Protein AF-A0A8T7EPD7-F1 (afdb_monomer_lite)

Structure (mmCIF, N/CA/C/O backbone):
data_AF-A0A8T7EPD7-F1
#
_entry.id   AF-A0A8T7EPD7-F1
#
loop_
_atom_site.group_PDB
_atom_site.id
_atom_site.type_symbol
_atom_site.label_atom_id
_atom_site.label_alt_id
_atom_site.label_comp_id
_atom_site.label_asym_id
_atom_site.label_entity_id
_atom_site.label_seq_id
_atom_site.pdbx_PDB_ins_code
_atom_site.Cartn_x
_atom_site.Cartn_y
_atom_site.Cartn_z
_atom_site.occupancy
_atom_site.B_iso_or_equiv
_atom_site.auth_seq_id
_atom_site.auth_comp_id
_atom_site.auth_asym_id
_atom_site.auth_atom_id
_atom_site.pdbx_PDB_model_num
ATOM 1 N N . MET A 1 1 ? -20.015 -2.039 8.995 1.00 90.50 1 MET A N 1
ATOM 2 C CA . MET A 1 1 ? -19.500 -3.425 9.081 1.00 90.50 1 MET A CA 1
ATOM 3 C C . MET A 1 1 ? -18.322 -3.545 10.043 1.00 90.50 1 MET A C 1
ATOM 5 O O . MET A 1 1 ? -18.465 -4.290 11.001 1.00 90.50 1 MET A O 1
ATOM 9 N N . LEU A 1 2 ? -17.229 -2.782 9.878 1.00 96.56 2 LEU A N 1
ATOM 10 C CA . LEU A 1 2 ? -16.026 -2.887 10.729 1.00 96.56 2 LEU A CA 1
ATOM 11 C C . LEU A 1 2 ? -16.306 -2.849 12.246 1.00 96.56 2 LEU A C 1
ATOM 13 O O . LEU A 1 2 ? -15.914 -3.770 12.948 1.00 96.56 2 LEU A O 1
ATOM 17 N N . ALA A 1 3 ? -17.045 -1.850 12.744 1.00 97.62 3 ALA A N 1
ATOM 18 C CA . ALA A 1 3 ? -17.350 -1.736 14.177 1.00 97.62 3 ALA A CA 1
ATOM 19 C C . ALA A 1 3 ? -18.117 -2.944 14.745 1.00 97.62 3 ALA A C 1
ATOM 21 O O . ALA A 1 3 ? -17.782 -3.455 15.811 1.00 97.62 3 ALA A O 1
ATOM 22 N N . ALA A 1 4 ? -19.124 -3.427 14.012 1.00 98.00 4 ALA A N 1
ATOM 23 C CA . ALA A 1 4 ? -19.900 -4.596 14.414 1.00 98.00 4 ALA A CA 1
ATOM 24 C C . A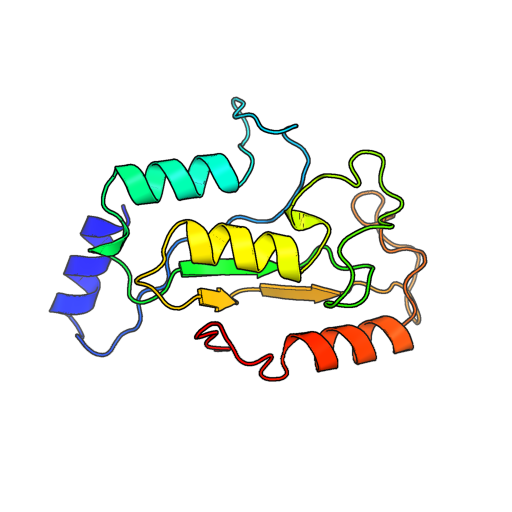LA A 1 4 ? -19.025 -5.861 14.455 1.00 98.00 4 ALA A C 1
ATOM 26 O O . ALA A 1 4 ? -19.072 -6.604 15.432 1.00 98.00 4 ALA A O 1
ATOM 27 N N . ALA A 1 5 ? -18.192 -6.065 13.427 1.00 98.00 5 ALA A N 1
ATOM 28 C CA . ALA A 1 5 ? -17.276 -7.199 13.354 1.00 98.00 5 ALA A CA 1
ATOM 29 C C . ALA A 1 5 ? -16.223 -7.154 14.470 1.00 98.00 5 ALA A C 1
ATOM 31 O O . ALA A 1 5 ? -16.039 -8.148 15.164 1.00 98.00 5 ALA A O 1
ATOM 32 N N . TYR A 1 6 ? -15.587 -6.001 14.693 1.00 98.50 6 TYR A N 1
ATOM 33 C CA . TYR A 1 6 ? -14.578 -5.828 15.739 1.00 98.50 6 TYR A CA 1
ATOM 34 C C . TYR A 1 6 ? -15.124 -6.196 17.118 1.00 98.50 6 TYR A C 1
ATOM 36 O O . TYR A 1 6 ? -14.537 -7.021 17.811 1.00 98.50 6 TYR A O 1
ATOM 44 N N . ASN A 1 7 ? -16.282 -5.645 17.495 1.00 98.50 7 ASN A N 1
ATOM 45 C CA . ASN A 1 7 ? -16.876 -5.903 18.806 1.00 98.50 7 ASN A CA 1
ATOM 46 C C . ASN A 1 7 ? -17.251 -7.381 18.984 1.00 98.50 7 ASN A C 1
ATOM 48 O O . ASN A 1 7 ? -16.989 -7.955 20.040 1.00 98.50 7 ASN A O 1
ATOM 52 N N . ALA A 1 8 ? -17.817 -8.009 17.949 1.00 98.62 8 ALA A N 1
ATOM 53 C CA . ALA A 1 8 ? -18.143 -9.432 17.983 1.00 98.62 8 ALA A CA 1
ATOM 54 C C . ALA A 1 8 ? -16.882 -10.302 18.122 1.00 98.62 8 ALA A C 1
ATOM 56 O O . ALA A 1 8 ? -16.836 -11.186 18.976 1.00 98.62 8 ALA A O 1
ATOM 57 N N . ILE A 1 9 ? -15.837 -10.013 17.337 1.00 98.56 9 ILE A N 1
ATOM 58 C CA . ILE A 1 9 ? -14.555 -10.727 17.382 1.00 98.56 9 ILE A CA 1
ATOM 59 C C . ILE A 1 9 ? -13.910 -10.579 18.760 1.00 98.56 9 ILE A C 1
ATOM 61 O O . ILE A 1 9 ? -13.571 -11.583 19.379 1.00 98.56 9 ILE A O 1
ATOM 65 N N . LYS A 1 10 ? -13.788 -9.352 19.279 1.00 98.44 10 LYS A N 1
ATOM 66 C CA . LYS A 1 10 ? -13.136 -9.097 20.570 1.00 98.44 10 LYS A CA 1
ATOM 67 C C . LYS A 1 10 ? -13.912 -9.666 21.753 1.00 98.44 10 LYS A C 1
ATOM 69 O O . LYS A 1 10 ? -13.290 -10.102 22.716 1.00 98.44 10 LYS A O 1
ATOM 74 N N . SER A 1 11 ? -15.243 -9.718 21.669 1.00 98.50 11 SER A N 1
ATOM 75 C CA . SER A 1 11 ? -16.071 -10.391 22.674 1.00 98.50 11 SER A CA 1
ATOM 76 C C . SER A 1 11 ? -15.885 -11.910 22.672 1.00 98.50 11 SER A C 1
ATOM 78 O O . SER A 1 11 ? -16.029 -12.527 23.724 1.00 98.50 11 SER A O 1
ATOM 80 N N . ALA A 1 12 ? -15.611 -12.517 21.514 1.00 98.62 12 ALA A N 1
ATOM 81 C CA . ALA A 1 12 ? -15.381 -13.956 21.401 1.00 98.62 12 ALA A CA 1
ATOM 82 C C . ALA A 1 12 ? -13.938 -14.341 21.765 1.00 98.62 12 ALA A C 1
ATOM 84 O O . ALA A 1 12 ? -13.713 -15.336 22.451 1.00 98.62 12 ALA A O 1
ATOM 85 N N . ASN A 1 13 ? -12.958 -13.555 21.313 1.00 98.44 13 ASN A N 1
ATOM 86 C CA . ASN A 1 13 ? -11.546 -13.730 21.622 1.00 98.44 13 ASN A CA 1
ATOM 87 C C . ASN A 1 13 ? -10.793 -12.395 21.505 1.00 98.44 13 ASN A C 1
ATOM 89 O O . ASN A 1 13 ? -10.506 -11.911 20.408 1.00 98.44 13 ASN A O 1
ATOM 93 N N . GLY A 1 14 ? -10.401 -11.828 22.648 1.00 97.38 14 GLY A N 1
ATOM 94 C CA . GLY A 1 14 ? -9.648 -10.571 22.696 1.00 97.38 14 GLY A CA 1
ATOM 95 C C . GLY A 1 14 ? -8.280 -10.623 21.999 1.00 97.38 14 GLY A C 1
ATOM 96 O O . GLY A 1 14 ? -7.792 -9.586 21.547 1.00 97.38 14 GLY A O 1
ATOM 97 N N . ASN A 1 15 ? -7.696 -11.818 21.850 1.00 97.56 15 ASN A N 1
ATOM 98 C CA . ASN A 1 15 ? -6.383 -12.020 21.230 1.00 97.56 15 ASN A CA 1
ATOM 99 C C . ASN A 1 15 ? -6.429 -12.061 19.695 1.00 97.56 15 ASN A C 1
ATOM 101 O O . ASN A 1 15 ? -5.380 -12.032 19.057 1.00 97.56 15 ASN A O 1
ATOM 105 N N . THR A 1 16 ? -7.612 -12.145 19.079 1.00 98.00 16 THR A N 1
ATOM 106 C CA . THR A 1 16 ? -7.723 -12.134 17.616 1.00 98.00 16 THR A CA 1
ATOM 107 C C . THR A 1 16 ? -7.409 -10.743 17.079 1.00 98.00 16 THR A C 1
ATOM 109 O O . THR A 1 16 ? -8.068 -9.776 17.457 1.00 98.00 16 THR A O 1
ATOM 112 N N . VAL A 1 17 ? -6.428 -10.641 16.181 1.00 97.31 17 VAL A N 1
ATOM 113 C CA . VAL A 1 17 ? -6.086 -9.389 15.494 1.00 97.31 17 VAL A CA 1
ATOM 114 C C . VAL A 1 17 ? -7.148 -9.066 14.445 1.00 97.31 17 VAL A C 1
ATOM 116 O O . VAL A 1 17 ? -7.497 -9.908 13.621 1.00 97.31 17 VAL A O 1
ATOM 119 N N . VAL A 1 18 ? -7.651 -7.834 14.464 1.00 97.94 18 VAL A N 1
ATOM 120 C CA . VAL A 1 18 ? -8.573 -7.298 13.463 1.00 97.94 18 VAL A CA 1
ATOM 121 C C . VAL A 1 18 ? -7.832 -6.290 12.599 1.00 97.94 18 VAL A C 1
ATOM 123 O O . VAL A 1 18 ? -7.529 -5.177 13.032 1.00 97.94 18 VAL A O 1
ATOM 126 N N . ILE A 1 19 ? -7.566 -6.686 11.361 1.00 98.00 19 ILE A N 1
ATOM 127 C CA . ILE A 1 19 ? -7.009 -5.819 10.324 1.00 9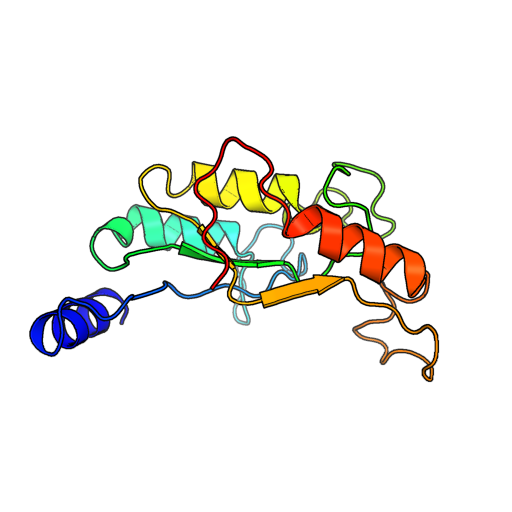8.00 19 ILE A CA 1
ATOM 128 C C . ILE A 1 19 ? -8.177 -5.144 9.601 1.00 98.00 19 ILE A C 1
ATOM 130 O O . ILE A 1 19 ? -9.197 -5.785 9.336 1.00 98.00 19 ILE A O 1
ATOM 134 N N . SER A 1 20 ? -8.071 -3.847 9.302 1.00 97.25 20 SER A N 1
ATOM 135 C CA . SER A 1 20 ? -9.065 -3.193 8.444 1.00 97.25 20 SER A CA 1
ATOM 136 C C . SER A 1 20 ? -9.104 -3.797 7.039 1.00 97.25 20 SER A C 1
ATOM 138 O O . SER A 1 20 ? -8.252 -4.597 6.663 1.00 97.25 20 SER A O 1
ATOM 140 N N . GLY A 1 21 ? -10.055 -3.348 6.215 1.00 92.25 21 GLY A N 1
ATOM 141 C CA . GLY A 1 21 ? -9.940 -3.570 4.775 1.00 92.25 21 GLY A CA 1
ATOM 142 C C . GLY A 1 21 ? -8.625 -2.994 4.238 1.00 92.25 21 GLY A C 1
ATOM 143 O O . GLY A 1 21 ? -8.147 -1.982 4.759 1.00 92.25 21 GLY A O 1
ATOM 144 N N . ALA A 1 22 ? -8.087 -3.644 3.209 1.00 93.38 22 ALA A N 1
ATOM 145 C CA . ALA A 1 22 ? -6.888 -3.248 2.485 1.00 93.38 22 ALA A CA 1
ATOM 146 C C . ALA A 1 22 ? -7.267 -2.995 1.015 1.00 93.38 22 ALA A C 1
ATOM 148 O O . ALA A 1 22 ? -7.455 -3.946 0.251 1.00 93.38 22 ALA A O 1
ATOM 149 N N . PRO A 1 23 ? -7.507 -1.731 0.630 1.00 93.00 23 PRO A N 1
ATOM 150 C CA . PRO A 1 23 ? -7.839 -1.385 -0.745 1.00 93.00 23 PRO A CA 1
ATOM 151 C C . PRO A 1 23 ? -6.754 -1.848 -1.719 1.00 93.00 23 PRO A C 1
ATOM 153 O O . PRO A 1 23 ? -5.565 -1.754 -1.424 1.00 93.00 23 PRO A O 1
ATOM 156 N N . SER A 1 24 ? -7.173 -2.356 -2.879 1.00 91.19 24 SER A N 1
ATOM 157 C CA . SER A 1 24 ? -6.237 -2.701 -3.948 1.00 91.19 24 SER A CA 1
ATOM 158 C C . SER A 1 24 ? -5.768 -1.426 -4.646 1.00 91.19 24 SER A C 1
ATOM 160 O O . SER A 1 24 ? -6.616 -0.677 -5.134 1.00 91.19 24 SER A O 1
ATOM 162 N N . PRO A 1 25 ? -4.454 -1.194 -4.753 1.00 90.31 25 PRO A N 1
ATOM 163 C CA . PRO A 1 25 ? -3.938 0.007 -5.368 1.00 90.31 25 PRO A CA 1
ATOM 164 C C . PRO A 1 25 ? -4.114 -0.090 -6.891 1.00 90.31 25 PRO A C 1
ATOM 166 O O . PRO A 1 25 ? -3.765 -1.088 -7.521 1.00 90.31 25 PRO A O 1
ATOM 169 N N . THR A 1 26 ? -4.729 0.928 -7.496 1.00 86.50 26 THR A N 1
ATOM 170 C CA . THR A 1 26 ? -5.011 0.926 -8.947 1.00 86.50 26 THR A CA 1
ATOM 171 C C . THR A 1 26 ? -4.458 2.159 -9.657 1.00 86.50 26 THR A C 1
ATOM 173 O O . THR A 1 26 ? -3.963 2.073 -10.786 1.00 86.50 26 THR A O 1
ATOM 176 N N . GLY A 1 27 ? -4.564 3.329 -9.017 1.00 87.56 27 GLY A N 1
ATOM 177 C CA . GLY A 1 27 ? -4.359 4.630 -9.655 1.00 87.56 27 GLY A CA 1
ATOM 178 C C . GLY A 1 27 ? -5.315 4.902 -10.819 1.00 87.56 27 GLY A C 1
ATOM 179 O O . GLY A 1 27 ? -5.046 5.781 -11.638 1.00 87.56 27 GLY A O 1
ATOM 180 N N . PHE A 1 28 ? -6.397 4.129 -10.927 1.00 89.00 28 PHE A N 1
ATOM 181 C CA . PHE A 1 28 ? -7.332 4.177 -12.045 1.00 89.00 28 PHE A CA 1
ATOM 182 C C . PHE A 1 28 ? -8.320 5.341 -11.919 1.00 89.00 28 PHE A C 1
ATOM 184 O O . PHE A 1 28 ? -8.736 5.901 -12.933 1.00 89.00 28 PHE A O 1
ATOM 191 N N . TRP A 1 29 ? -8.689 5.732 -10.694 1.00 91.12 29 TRP A N 1
ATOM 192 C CA . TRP A 1 29 ? -9.819 6.638 -10.468 1.00 91.12 29 TRP A CA 1
ATOM 193 C C . TRP A 1 29 ? -9.466 8.128 -10.516 1.00 91.12 29 TRP A C 1
ATOM 195 O O . TRP A 1 29 ? -10.360 8.966 -10.393 1.00 91.12 29 TRP A O 1
ATOM 205 N N . GLY A 1 30 ? -8.197 8.482 -10.744 1.00 87.81 30 GLY A N 1
ATOM 206 C CA . GLY A 1 30 ? -7.777 9.864 -11.007 1.00 87.81 30 GLY A CA 1
ATOM 207 C C . GLY A 1 30 ? -7.993 10.824 -9.830 1.00 87.81 30 GLY A C 1
ATOM 208 O O . GLY A 1 30 ? -8.258 12.008 -10.028 1.00 87.81 30 GLY A O 1
ATOM 209 N N . GLY A 1 31 ? -7.912 10.318 -8.606 1.00 87.62 31 GLY A N 1
ATOM 210 C CA . GLY A 1 31 ? -8.133 11.038 -7.358 1.00 87.62 31 GLY A CA 1
ATOM 211 C C . GLY A 1 31 ? -9.604 11.190 -6.980 1.00 87.62 31 GLY A C 1
ATOM 212 O O . GLY A 1 31 ? -9.926 12.111 -6.232 1.00 87.62 31 GLY A O 1
ATOM 213 N N . GLN A 1 32 ? -10.502 10.361 -7.521 1.00 90.12 32 GLN A N 1
ATOM 214 C CA . GLN A 1 32 ? -11.952 10.498 -7.352 1.00 90.12 32 GLN A CA 1
ATOM 215 C C . GLN A 1 32 ? -12.630 9.188 -6.929 1.00 90.12 32 GLN A C 1
ATOM 217 O O . GLN A 1 32 ? -12.052 8.104 -6.972 1.00 90.12 32 GLN A O 1
ATOM 222 N N . CYS A 1 33 ? -13.895 9.312 -6.533 1.00 90.88 33 CYS A N 1
ATOM 223 C CA . CYS A 1 33 ? -14.831 8.202 -6.409 1.00 90.88 33 CYS A CA 1
ATOM 224 C C . CYS A 1 33 ? -15.803 8.207 -7.588 1.00 90.88 33 CYS A C 1
ATOM 226 O O . CYS A 1 33 ? -16.334 9.252 -7.963 1.00 90.88 33 CYS A O 1
ATOM 228 N N . GLN A 1 34 ? -16.084 7.029 -8.126 1.00 90.06 34 GLN A N 1
ATOM 229 C CA . GLN A 1 34 ? -17.088 6.778 -9.153 1.00 90.06 34 GLN A CA 1
ATOM 230 C C . GLN A 1 34 ? -17.992 5.615 -8.722 1.00 90.06 34 GLN A C 1
ATOM 232 O O . GLN A 1 34 ? -17.788 4.996 -7.680 1.00 90.06 34 GLN A O 1
ATOM 237 N N . ALA A 1 35 ? -19.005 5.294 -9.531 1.00 88.81 35 ALA A N 1
ATOM 238 C CA . ALA A 1 35 ? -19.975 4.247 -9.198 1.00 88.81 35 ALA A CA 1
ATOM 239 C C . ALA A 1 35 ? -19.337 2.862 -8.977 1.00 88.81 35 ALA A C 1
ATOM 241 O O . ALA A 1 35 ? -19.838 2.078 -8.177 1.00 88.81 35 ALA A O 1
ATOM 242 N N . ALA A 1 36 ? -18.245 2.566 -9.686 1.00 88.12 36 ALA A N 1
ATOM 243 C CA . ALA A 1 36 ? -17.587 1.262 -9.663 1.00 88.12 36 ALA A CA 1
ATOM 244 C C . ALA A 1 36 ? -16.350 1.196 -8.745 1.00 88.12 36 ALA A C 1
ATOM 246 O O . ALA A 1 36 ? -15.769 0.123 -8.600 1.00 88.12 36 ALA A O 1
ATOM 247 N N . GLY A 1 37 ? -15.948 2.303 -8.112 1.00 89.62 37 GLY A N 1
ATOM 248 C CA . GLY A 1 37 ? -14.807 2.309 -7.199 1.00 89.62 37 GLY A CA 1
ATOM 249 C C . GLY A 1 37 ? -14.271 3.700 -6.877 1.00 89.62 37 GLY A C 1
ATOM 250 O O . GLY A 1 37 ? -14.784 4.711 -7.349 1.00 89.62 37 GLY A O 1
ATOM 251 N N . CYS A 1 38 ? -13.240 3.737 -6.042 1.00 91.25 38 CYS A N 1
ATOM 252 C CA . CYS A 1 38 ? -12.583 4.950 -5.572 1.00 91.25 38 CYS A CA 1
ATOM 253 C C . CYS A 1 38 ? -11.083 4.713 -5.458 1.00 91.25 38 CYS A C 1
ATOM 255 O O . CYS A 1 38 ? -10.667 3.579 -5.218 1.00 91.25 38 CYS A O 1
ATOM 257 N N . ASP A 1 39 ? -10.296 5.784 -5.518 1.00 93.19 39 ASP A N 1
ATOM 258 C CA . ASP A 1 39 ? -8.924 5.718 -5.021 1.00 93.19 39 ASP A CA 1
ATOM 259 C C . ASP A 1 39 ? -8.900 5.550 -3.496 1.00 93.19 39 ASP A C 1
ATOM 261 O O . ASP A 1 39 ? -9.733 6.090 -2.752 1.00 93.19 39 ASP A O 1
ATOM 265 N N . ASP A 1 40 ? -7.918 4.781 -3.030 1.00 93.62 40 ASP A N 1
ATOM 266 C CA . ASP A 1 40 ? -7.827 4.337 -1.644 1.00 93.62 40 ASP A CA 1
ATOM 267 C C . ASP A 1 40 ? -7.776 5.503 -0.659 1.00 93.62 40 ASP A C 1
ATOM 269 O O . ASP A 1 40 ? -8.360 5.410 0.418 1.00 93.62 40 ASP A O 1
ATOM 273 N N . ASN A 1 41 ? -7.113 6.609 -1.023 1.00 94.88 41 ASN A N 1
ATOM 274 C CA . ASN A 1 41 ? -6.964 7.795 -0.179 1.00 94.88 41 ASN A CA 1
ATOM 275 C C . ASN A 1 41 ? -8.326 8.347 0.280 1.00 94.88 41 ASN A C 1
ATOM 277 O O . ASN A 1 41 ? -8.474 8.777 1.428 1.00 94.88 41 ASN A O 1
ATOM 281 N N . ILE A 1 42 ? -9.342 8.291 -0.585 1.00 95.12 42 ILE A N 1
ATOM 282 C CA . ILE A 1 42 ? -10.698 8.720 -0.251 1.00 95.12 42 ILE A CA 1
ATOM 283 C C . ILE A 1 42 ? -11.315 7.727 0.730 1.00 95.12 42 ILE A C 1
ATOM 285 O O . ILE A 1 42 ? -11.792 8.142 1.788 1.00 95.12 42 ILE A O 1
ATOM 289 N N . PHE A 1 43 ? -11.244 6.429 0.434 1.00 93.38 43 PHE A N 1
ATOM 290 C CA . PHE A 1 43 ? -11.780 5.380 1.300 1.00 93.38 43 PHE A CA 1
ATOM 291 C C . PHE A 1 43 ? -11.176 5.428 2.715 1.00 93.38 43 PHE A C 1
ATOM 293 O O . PHE A 1 43 ? -11.911 5.487 3.704 1.00 93.38 43 PHE A O 1
ATOM 300 N N . ILE A 1 44 ? -9.847 5.500 2.838 1.00 96.00 44 ILE A N 1
ATOM 301 C CA . ILE A 1 44 ? -9.172 5.536 4.145 1.00 96.00 44 ILE A CA 1
ATOM 302 C C . ILE A 1 44 ? -9.426 6.843 4.899 1.00 96.00 44 ILE A C 1
ATOM 304 O O . ILE A 1 44 ? -9.547 6.832 6.126 1.00 96.00 44 ILE A O 1
ATOM 308 N N . SER A 1 45 ? -9.581 7.969 4.194 1.00 96.06 45 SER A N 1
ATOM 309 C CA . SER A 1 45 ? -9.938 9.238 4.836 1.00 96.06 45 SER A CA 1
ATOM 310 C C . SER A 1 45 ? -11.361 9.207 5.401 1.00 96.06 45 SER A C 1
ATOM 312 O O . SER A 1 45 ? -11.588 9.675 6.518 1.00 96.06 45 SER A O 1
ATOM 314 N N . GLN A 1 46 ? -12.309 8.592 4.687 1.00 95.44 46 GLN A N 1
ATOM 315 C CA . GLN A 1 46 ? -13.676 8.389 5.163 1.00 95.44 46 GLN A CA 1
ATOM 316 C C . GLN A 1 46 ? -13.704 7.444 6.366 1.00 95.44 46 GLN A C 1
ATOM 318 O O . GLN A 1 46 ? -14.362 7.749 7.361 1.00 95.44 46 GLN A O 1
ATOM 323 N N . MET A 1 47 ? -12.934 6.351 6.329 1.00 96.69 47 MET A N 1
ATOM 324 C CA . MET A 1 47 ? -12.764 5.463 7.481 1.00 96.69 47 MET A CA 1
ATOM 325 C C . MET A 1 47 ? -12.245 6.2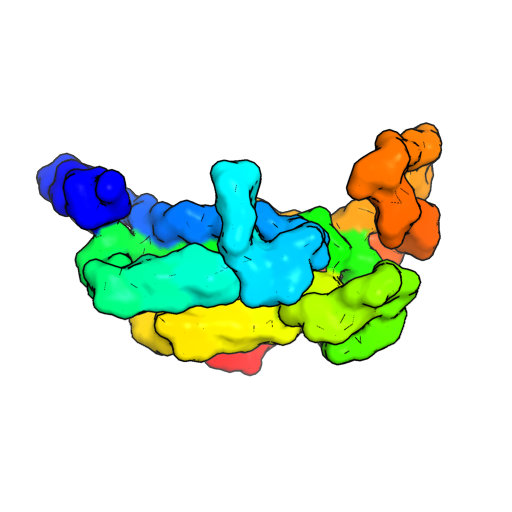14 8.709 1.00 96.69 47 MET A C 1
ATOM 327 O O . MET A 1 47 ? -12.805 6.082 9.800 1.00 96.69 47 MET A O 1
ATOM 331 N N . ARG A 1 48 ? -11.194 7.026 8.541 1.00 97.50 48 ARG A N 1
ATOM 332 C CA . ARG A 1 48 ? -10.636 7.848 9.619 1.00 97.50 48 ARG A CA 1
ATOM 333 C C . ARG A 1 48 ? -11.691 8.789 10.192 1.00 97.50 48 ARG A C 1
ATOM 335 O O . ARG A 1 48 ? -11.884 8.809 11.405 1.00 97.50 48 ARG A O 1
ATOM 342 N N . ASN A 1 49 ? -12.395 9.526 9.334 1.00 97.75 49 ASN A N 1
ATOM 343 C CA . ASN A 1 49 ? -13.416 10.490 9.747 1.00 97.75 49 ASN A CA 1
ATOM 344 C C . ASN A 1 49 ? -14.603 9.814 10.461 1.00 97.75 49 ASN A C 1
ATOM 346 O O . ASN A 1 49 ? -15.208 10.413 11.343 1.00 97.75 49 ASN A O 1
ATOM 350 N N . ALA A 1 50 ? -14.903 8.557 10.125 1.00 97.56 50 ALA A N 1
ATOM 351 C CA . ALA A 1 50 ? -15.922 7.747 10.790 1.00 97.56 50 ALA A CA 1
ATOM 352 C C . ALA A 1 50 ? -15.445 7.094 12.108 1.00 97.56 50 ALA A C 1
ATOM 354 O O . ALA A 1 50 ? -16.191 6.329 12.717 1.00 97.56 50 ALA A O 1
ATOM 355 N N . GLY A 1 51 ? -14.210 7.352 12.555 1.00 97.62 51 GLY A N 1
ATOM 356 C CA . GLY A 1 51 ? -13.678 6.812 13.809 1.00 97.62 51 GLY A CA 1
ATOM 357 C C . GLY A 1 51 ? -13.228 5.350 13.732 1.00 97.62 51 GLY A C 1
ATOM 358 O O . GLY A 1 51 ? -13.171 4.674 14.760 1.00 97.62 51 GLY A O 1
ATOM 359 N N . ALA A 1 52 ? -12.880 4.845 12.540 1.00 98.06 52 ALA A N 1
ATOM 360 C CA . ALA A 1 52 ? -12.476 3.447 12.338 1.00 98.06 52 ALA A CA 1
ATOM 361 C C . ALA A 1 52 ? -11.279 3.004 13.198 1.00 98.06 52 ALA A C 1
ATOM 363 O O . ALA A 1 52 ? -11.160 1.822 13.507 1.00 98.06 52 ALA A O 1
ATOM 364 N N . ALA A 1 53 ? -10.433 3.939 13.648 1.00 97.69 53 ALA A N 1
ATOM 365 C CA . ALA A 1 53 ? -9.326 3.652 14.561 1.00 97.69 53 ALA A CA 1
ATOM 366 C C . ALA A 1 53 ? -9.770 2.981 15.877 1.00 97.69 53 ALA A C 1
ATOM 368 O O . ALA A 1 53 ? -8.975 2.295 16.510 1.00 97.69 53 ALA A O 1
ATOM 369 N N . ASN A 1 54 ? -11.033 3.104 16.281 1.00 98.12 54 ASN A N 1
ATOM 370 C CA . ASN A 1 54 ? -11.541 2.426 17.476 1.00 98.12 54 ASN A CA 1
ATOM 371 C C . ASN A 1 54 ? -11.902 0.949 17.242 1.00 98.12 54 ASN A C 1
ATOM 373 O O . ASN A 1 54 ? -12.197 0.241 18.197 1.00 98.12 54 ASN A O 1
ATOM 377 N N . TYR A 1 55 ? -11.892 0.484 15.989 1.00 98.25 55 TYR A N 1
ATOM 378 C CA . TYR A 1 55 ? -12.464 -0.804 15.585 1.00 98.25 55 TYR A CA 1
ATOM 379 C C . TYR A 1 55 ? -11.518 -1.639 14.713 1.00 98.25 55 TYR A C 1
ATOM 381 O O . TYR A 1 55 ? -11.956 -2.432 13.884 1.00 98.25 55 TYR A O 1
ATOM 389 N N . MET A 1 56 ? -10.214 -1.440 14.874 1.00 97.94 56 MET A N 1
ATOM 390 C CA . MET A 1 56 ? -9.165 -2.219 14.218 1.00 97.94 56 MET A CA 1
ATOM 391 C C . MET A 1 56 ? -7.898 -2.185 15.067 1.00 97.94 56 MET A C 1
ATOM 393 O O . MET A 1 56 ? -7.632 -1.194 15.754 1.00 97.94 56 MET A O 1
ATOM 397 N N . ASP A 1 57 ? -7.102 -3.243 15.004 1.00 98.06 57 ASP A N 1
ATOM 398 C CA . ASP A 1 57 ? -5.801 -3.315 15.667 1.00 98.06 57 ASP A CA 1
ATOM 399 C C . ASP A 1 57 ? -4.692 -2.770 14.756 1.00 98.06 57 ASP A C 1
ATOM 401 O O . ASP A 1 57 ? -3.788 -2.091 15.239 1.00 98.06 57 ASP A O 1
ATOM 405 N N . CYS A 1 58 ? -4.813 -2.968 13.440 1.00 97.38 58 CYS A N 1
ATOM 406 C CA . CYS A 1 58 ? -3.938 -2.374 12.433 1.00 97.38 58 CYS A CA 1
ATOM 407 C C . CYS A 1 58 ? -4.684 -2.020 11.142 1.00 97.38 58 CYS A C 1
ATOM 409 O O . CYS A 1 58 ? -5.776 -2.527 10.865 1.00 97.38 58 CYS A O 1
ATOM 411 N N . VAL A 1 59 ? -4.086 -1.127 10.357 1.00 98.00 59 VAL A N 1
ATOM 412 C CA . VAL A 1 59 ? -4.601 -0.733 9.043 1.00 98.00 59 VAL A CA 1
ATOM 413 C C . VAL A 1 59 ? -4.092 -1.723 8.006 1.00 98.00 59 VAL A C 1
ATOM 415 O O . VAL A 1 59 ? -2.882 -1.848 7.826 1.00 98.00 59 VAL A O 1
ATOM 418 N N . GLY A 1 60 ? -5.003 -2.415 7.331 1.00 97.31 60 GLY A N 1
ATOM 419 C CA . GLY A 1 60 ? -4.677 -3.260 6.188 1.00 97.31 60 GLY A CA 1
ATOM 420 C C . GLY A 1 60 ? -4.218 -2.414 5.006 1.00 97.31 60 GLY A C 1
ATOM 421 O O . GLY A 1 60 ? -4.885 -1.440 4.652 1.00 97.31 60 GLY A O 1
ATOM 422 N N . ILE A 1 61 ? -3.088 -2.782 4.408 1.00 96.75 61 ILE A N 1
ATOM 423 C CA . ILE A 1 61 ? -2.521 -2.104 3.239 1.00 96.75 61 ILE A CA 1
ATOM 424 C C . ILE A 1 61 ? -2.057 -3.114 2.194 1.00 96.75 61 ILE A C 1
ATOM 426 O O . ILE A 1 61 ? -1.575 -4.196 2.536 1.00 96.75 61 ILE A O 1
ATOM 430 N N . HIS A 1 62 ? -2.168 -2.733 0.922 1.00 96.69 62 HIS A N 1
ATOM 431 C CA . HIS A 1 62 ? -1.643 -3.485 -0.214 1.00 96.69 62 HIS A CA 1
ATOM 432 C C . HIS A 1 62 ? -0.580 -2.671 -0.952 1.00 96.69 62 HIS A C 1
ATOM 434 O O . HIS A 1 62 ? -0.734 -1.470 -1.175 1.00 96.69 62 HIS A O 1
ATOM 440 N N . TYR A 1 63 ? 0.478 -3.349 -1.385 1.00 95.50 63 TYR A N 1
ATOM 441 C CA . TYR A 1 63 ? 1.397 -2.840 -2.398 1.00 95.50 63 TYR A CA 1
ATOM 442 C C . TYR A 1 63 ? 1.750 -3.966 -3.362 1.00 95.50 63 TYR A C 1
ATOM 444 O O . TYR A 1 63 ? 2.705 -4.699 -3.142 1.00 95.50 63 TYR A O 1
ATOM 452 N N . ASN A 1 64 ? 0.951 -4.134 -4.408 1.00 92.25 64 ASN A N 1
ATOM 453 C CA . ASN A 1 64 ? 1.064 -5.232 -5.373 1.00 92.25 64 ASN A CA 1
ATOM 454 C C . ASN A 1 64 ? 1.231 -4.728 -6.822 1.00 92.25 64 ASN A C 1
ATOM 456 O O . ASN A 1 64 ? 1.043 -5.477 -7.777 1.00 92.25 64 ASN A O 1
ATOM 460 N N . GLU A 1 65 ? 1.607 -3.457 -6.988 1.00 92.12 65 GLU A N 1
ATOM 461 C CA . GLU A 1 65 ? 1.796 -2.789 -8.283 1.00 92.12 65 GLU A CA 1
ATOM 462 C C . GLU A 1 65 ? 3.250 -2.342 -8.539 1.00 92.12 65 GLU A C 1
ATOM 464 O O . GLU A 1 65 ? 3.500 -1.428 -9.333 1.00 92.12 65 GLU A O 1
ATOM 469 N N . GLY A 1 66 ? 4.204 -2.953 -7.826 1.00 94.81 66 GLY A N 1
ATOM 470 C CA . GLY A 1 66 ? 5.604 -2.543 -7.812 1.00 94.81 66 GLY A CA 1
ATOM 471 C C . GLY A 1 66 ? 6.385 -2.937 -9.070 1.00 94.81 66 GLY A C 1
ATOM 472 O O . GLY A 1 66 ? 6.449 -4.116 -9.414 1.00 94.81 66 GLY A O 1
ATOM 473 N N . ILE A 1 67 ? 7.037 -1.942 -9.684 1.00 96.56 67 ILE A N 1
ATOM 474 C CA . ILE A 1 67 ? 7.981 -2.060 -10.823 1.00 96.56 67 ILE A CA 1
ATOM 475 C C . ILE A 1 67 ? 9.235 -1.186 -10.645 1.00 96.56 67 ILE A C 1
ATOM 477 O O . ILE A 1 67 ? 9.941 -0.876 -11.599 1.00 96.56 67 ILE A O 1
ATOM 481 N N . LEU A 1 68 ? 9.474 -0.721 -9.419 1.00 97.25 68 LEU A N 1
ATOM 482 C CA . LEU A 1 68 ? 10.562 0.179 -9.042 1.00 97.25 68 LEU A CA 1
ATOM 483 C C . LEU A 1 68 ? 11.066 -0.200 -7.646 1.00 97.25 68 LEU A C 1
ATOM 485 O O . LEU A 1 68 ? 10.275 -0.713 -6.858 1.00 97.25 68 LEU A O 1
ATOM 489 N N . PRO A 1 69 ? 12.319 0.110 -7.269 1.00 96.69 69 PRO A N 1
ATOM 490 C CA . PRO A 1 69 ? 12.801 -0.157 -5.915 1.00 96.69 69 PRO A CA 1
ATOM 491 C C . PRO A 1 69 ? 11.951 0.559 -4.848 1.00 96.69 69 PRO A C 1
ATOM 493 O O . PRO A 1 69 ? 11.470 1.666 -5.099 1.00 96.69 69 PRO A O 1
ATOM 496 N N . PRO A 1 70 ? 11.815 0.013 -3.620 1.00 96.06 70 PRO A N 1
ATOM 497 C CA . PRO A 1 70 ? 10.975 0.605 -2.566 1.00 96.06 70 PRO A CA 1
ATOM 498 C C . PRO A 1 70 ? 11.426 2.002 -2.109 1.00 96.06 70 PRO A C 1
ATOM 500 O O . PRO A 1 70 ? 10.672 2.726 -1.455 1.00 96.06 70 PRO A O 1
ATOM 503 N N . THR A 1 71 ? 12.660 2.387 -2.443 1.00 95.31 71 THR A N 1
ATOM 504 C CA . THR A 1 71 ? 13.233 3.714 -2.195 1.00 95.31 71 THR A CA 1
ATOM 505 C C . THR A 1 71 ? 12.891 4.735 -3.279 1.00 95.31 71 THR A C 1
ATOM 507 O O . THR A 1 71 ? 13.061 5.934 -3.043 1.00 95.31 71 THR A O 1
ATOM 510 N N . ALA A 1 72 ? 12.408 4.298 -4.446 1.00 96.88 72 ALA A N 1
ATOM 511 C CA . ALA A 1 72 ? 11.978 5.196 -5.504 1.00 96.88 72 ALA A CA 1
ATOM 512 C C . ALA A 1 72 ? 10.808 6.059 -5.025 1.00 96.88 72 ALA A C 1
ATOM 514 O O . ALA A 1 72 ? 9.949 5.625 -4.259 1.00 96.88 72 ALA A O 1
ATOM 515 N N . ARG A 1 73 ? 10.791 7.309 -5.482 1.00 95.94 73 ARG A N 1
ATOM 516 C CA . ARG A 1 73 ? 9.712 8.283 -5.239 1.00 95.94 73 ARG A CA 1
ATOM 517 C C . ARG A 1 73 ? 9.281 8.994 -6.529 1.00 95.94 73 ARG A C 1
ATOM 519 O O . ARG A 1 73 ? 8.445 9.889 -6.490 1.00 95.94 73 ARG A O 1
ATOM 526 N N . SER A 1 74 ? 9.902 8.637 -7.651 1.00 96.25 74 SER A N 1
ATOM 527 C CA . SER A 1 74 ? 9.666 9.159 -8.995 1.00 96.25 74 SER A CA 1
ATOM 528 C C . SER A 1 74 ? 10.149 8.133 -10.030 1.00 96.25 74 SER A C 1
ATOM 530 O O . SER A 1 74 ? 10.825 7.166 -9.672 1.00 96.25 74 SER A O 1
ATOM 532 N N . GLY A 1 75 ? 9.823 8.351 -11.308 1.00 95.00 75 GLY A N 1
ATOM 533 C CA . GLY A 1 75 ? 10.343 7.546 -12.419 1.00 95.00 75 GLY A CA 1
ATOM 534 C C . GLY A 1 75 ? 9.445 6.394 -12.866 1.00 95.00 75 GLY A C 1
ATOM 535 O O . GLY A 1 75 ? 9.873 5.596 -13.692 1.00 95.00 75 GLY A O 1
ATOM 536 N N . ASP A 1 76 ? 8.211 6.308 -12.365 1.00 95.75 76 ASP A N 1
ATOM 537 C CA . ASP A 1 76 ? 7.251 5.331 -12.876 1.00 95.75 76 ASP A CA 1
ATOM 538 C C . ASP A 1 76 ? 6.895 5.637 -14.346 1.00 95.75 76 ASP A C 1
ATOM 540 O O . ASP A 1 76 ? 6.562 6.787 -14.655 1.00 95.75 76 ASP A O 1
ATOM 544 N N . PRO A 1 77 ? 6.969 4.655 -15.265 1.00 94.38 77 PRO A N 1
ATOM 545 C CA . PRO A 1 77 ? 6.745 4.878 -16.693 1.00 94.38 77 PRO A CA 1
ATOM 546 C C . PRO A 1 77 ? 5.261 4.995 -17.075 1.00 94.38 77 PRO A C 1
ATOM 548 O O . PRO A 1 77 ? 4.944 5.335 -18.217 1.00 94.38 77 PRO A O 1
ATOM 551 N N . ARG A 1 78 ? 4.326 4.701 -16.162 1.00 92.25 78 ARG A N 1
ATOM 552 C CA . ARG A 1 78 ? 2.887 4.757 -16.442 1.00 92.25 78 ARG A CA 1
ATOM 553 C C . ARG A 1 78 ? 2.431 6.211 -16.589 1.00 92.25 78 ARG A C 1
ATOM 555 O O . ARG A 1 78 ? 2.940 7.121 -15.940 1.00 92.25 78 ARG A O 1
ATOM 562 N N . GLY A 1 79 ? 1.384 6.432 -17.389 1.00 89.31 79 GLY A N 1
ATOM 563 C CA . GLY A 1 79 ? 0.837 7.768 -17.690 1.00 89.31 79 GLY A CA 1
ATOM 564 C C . GLY A 1 79 ? 0.283 8.561 -16.492 1.00 89.31 79 GLY A C 1
ATOM 565 O O . GLY A 1 79 ? -0.143 9.698 -16.660 1.00 89.31 79 GLY A O 1
ATOM 566 N N . ASN A 1 80 ? 0.289 7.986 -15.288 1.00 91.31 80 ASN A N 1
ATOM 567 C CA . ASN A 1 80 ? -0.104 8.614 -14.028 1.00 91.31 80 ASN A CA 1
ATOM 568 C C . ASN A 1 80 ? 0.998 8.474 -12.958 1.00 91.31 80 ASN A C 1
ATOM 570 O O . ASN A 1 80 ? 0.719 8.185 -11.795 1.00 91.31 80 ASN A O 1
ATOM 574 N N . SER A 1 81 ? 2.256 8.685 -13.350 1.00 92.69 81 SER A N 1
ATOM 575 C CA . SER A 1 81 ? 3.451 8.511 -12.509 1.00 92.69 81 SER A CA 1
ATOM 576 C C . SER A 1 81 ? 3.478 9.328 -11.209 1.00 92.69 81 SER A C 1
ATOM 578 O O . SER A 1 81 ? 4.268 9.029 -10.318 1.00 92.69 81 SER A O 1
ATOM 580 N N . GLY A 1 82 ? 2.619 10.342 -11.071 1.00 92.56 82 GLY A N 1
ATOM 581 C CA . GLY A 1 82 ? 2.429 11.101 -9.830 1.00 92.56 82 GLY A CA 1
ATOM 582 C C . GLY A 1 82 ? 1.499 10.443 -8.802 1.00 92.56 82 GLY A C 1
ATOM 583 O O . GLY A 1 82 ? 1.309 10.998 -7.723 1.00 92.56 82 GLY A O 1
ATOM 584 N N . HIS A 1 83 ? 0.883 9.298 -9.113 1.00 94.50 83 HIS A N 1
ATOM 585 C CA . HIS A 1 83 ? -0.054 8.639 -8.205 1.00 94.50 83 HIS A CA 1
ATOM 586 C C . HIS A 1 83 ? 0.674 7.994 -7.012 1.00 94.50 83 HIS A C 1
ATOM 588 O O . HIS A 1 83 ? 1.678 7.306 -7.178 1.00 94.50 83 HIS A O 1
ATOM 594 N N . TYR A 1 84 ? 0.158 8.190 -5.794 1.00 94.25 84 TYR A N 1
ATOM 595 C CA . TYR A 1 84 ? 0.843 7.815 -4.547 1.00 94.25 84 TYR A CA 1
ATOM 596 C C . TYR A 1 84 ? 1.068 6.306 -4.382 1.00 94.25 84 TYR A C 1
ATOM 598 O O . TYR A 1 84 ? 1.938 5.908 -3.612 1.00 94.25 84 TYR A O 1
ATOM 606 N N . THR A 1 85 ? 0.305 5.464 -5.078 1.00 94.38 85 THR A N 1
ATOM 607 C CA . THR A 1 85 ? 0.480 4.005 -5.036 1.00 94.38 85 THR A CA 1
ATOM 608 C C . THR A 1 85 ? 1.596 3.494 -5.940 1.00 94.38 85 THR A C 1
ATOM 610 O O . THR A 1 85 ? 2.029 2.362 -5.761 1.00 94.38 85 THR A O 1
ATOM 613 N N . ARG A 1 86 ? 2.114 4.329 -6.855 1.00 95.31 86 ARG A N 1
ATOM 614 C CA . ARG A 1 86 ? 3.197 3.953 -7.780 1.00 95.31 86 ARG A CA 1
ATOM 615 C C . ARG A 1 86 ? 4.523 3.703 -7.068 1.00 95.31 86 ARG A C 1
ATOM 617 O O . ARG A 1 86 ? 5.395 3.034 -7.611 1.00 95.31 86 ARG A O 1
ATOM 624 N N . TYR A 1 87 ? 4.664 4.223 -5.849 1.00 96.12 87 TYR A N 1
ATOM 625 C CA . TYR A 1 87 ? 5.863 4.063 -5.043 1.00 96.12 87 TYR A CA 1
ATOM 626 C C . TYR A 1 87 ? 5.513 3.554 -3.649 1.00 96.12 87 TYR A C 1
ATOM 628 O O . TYR A 1 87 ? 4.666 4.120 -2.952 1.00 96.12 87 TYR A O 1
ATOM 636 N N . TYR A 1 88 ? 6.232 2.520 -3.217 1.00 96.19 88 TYR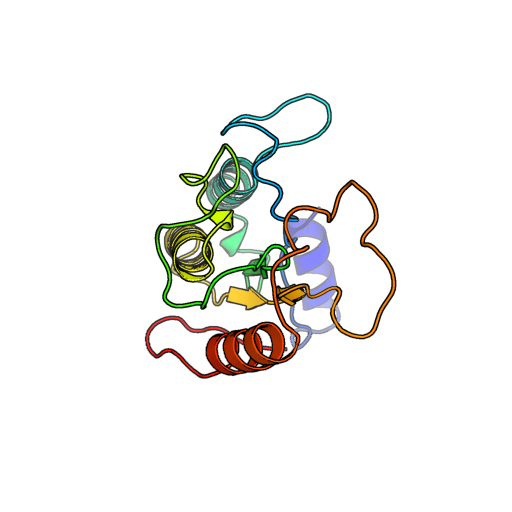 A N 1
ATOM 637 C CA . TYR A 1 88 ? 6.079 1.898 -1.902 1.00 96.19 88 TYR A CA 1
ATOM 638 C C . TYR A 1 88 ? 6.069 2.939 -0.778 1.00 96.19 88 TYR A C 1
ATOM 640 O O . TYR A 1 88 ? 5.131 3.012 0.014 1.00 96.19 88 TYR A O 1
ATOM 648 N N . GLY A 1 89 ? 7.088 3.803 -0.747 1.00 94.62 89 GLY A N 1
ATOM 649 C CA . GLY A 1 89 ? 7.236 4.792 0.313 1.00 94.62 89 GLY A CA 1
ATOM 650 C C . GLY A 1 89 ? 6.112 5.830 0.351 1.00 94.62 89 GLY A C 1
ATOM 651 O O . GLY A 1 89 ? 5.659 6.180 1.434 1.00 94.62 89 GLY A O 1
ATOM 652 N N . THR A 1 90 ? 5.631 6.319 -0.798 1.00 95.62 90 THR A N 1
ATOM 653 C CA . THR A 1 90 ? 4.551 7.326 -0.811 1.00 95.62 90 THR A CA 1
ATOM 654 C C . THR A 1 90 ? 3.218 6.735 -0.379 1.00 95.62 90 THR A C 1
ATOM 656 O O . THR A 1 90 ? 2.449 7.413 0.301 1.00 95.62 90 THR A O 1
ATOM 659 N N . MET A 1 91 ? 2.959 5.471 -0.725 1.00 96.12 91 MET A N 1
ATOM 660 C CA . MET A 1 91 ? 1.780 4.749 -0.261 1.00 96.12 91 MET A CA 1
ATOM 661 C C . MET A 1 91 ? 1.839 4.550 1.257 1.00 96.12 91 MET A C 1
ATOM 663 O O . MET A 1 91 ? 0.915 4.954 1.962 1.00 96.12 91 MET A O 1
ATOM 667 N N . VAL A 1 92 ? 2.953 4.021 1.776 1.00 95.69 92 VAL A N 1
ATOM 668 C CA . VAL A 1 92 ? 3.148 3.816 3.220 1.00 95.69 92 VAL A CA 1
ATOM 669 C C . VAL A 1 92 ? 2.984 5.124 3.996 1.00 95.69 92 VAL A C 1
ATOM 671 O O . VAL A 1 92 ? 2.250 5.155 4.984 1.00 95.69 92 VAL A O 1
ATOM 674 N N . ASP A 1 93 ? 3.602 6.213 3.531 1.00 96.06 93 ASP A N 1
ATOM 675 C CA . ASP A 1 93 ? 3.517 7.524 4.184 1.00 96.06 93 ASP A CA 1
ATOM 676 C C . ASP A 1 93 ? 2.072 8.046 4.237 1.00 96.06 93 ASP A C 1
ATOM 678 O O . ASP A 1 93 ? 1.645 8.594 5.257 1.00 96.06 93 ASP A O 1
ATOM 682 N N . LEU A 1 94 ? 1.288 7.843 3.171 1.00 96.44 94 LEU A N 1
ATOM 683 C CA . LEU A 1 94 ? -0.116 8.254 3.126 1.00 96.44 94 LEU A CA 1
ATOM 684 C C . LEU A 1 94 ? -0.959 7.510 4.172 1.00 96.44 94 LEU A C 1
ATOM 686 O O . LEU A 1 94 ? -1.725 8.134 4.915 1.00 96.44 94 LEU A O 1
ATOM 690 N N . TYR A 1 95 ? -0.836 6.184 4.234 1.00 97.12 95 TYR A N 1
ATOM 691 C CA . TYR A 1 95 ? -1.601 5.371 5.181 1.00 97.12 95 TYR A CA 1
ATOM 692 C C . TYR A 1 95 ? -1.169 5.646 6.628 1.00 97.12 95 TYR A C 1
ATOM 694 O O . TYR A 1 95 ? -2.029 5.859 7.488 1.00 97.12 95 TYR A O 1
ATOM 702 N N . ALA A 1 96 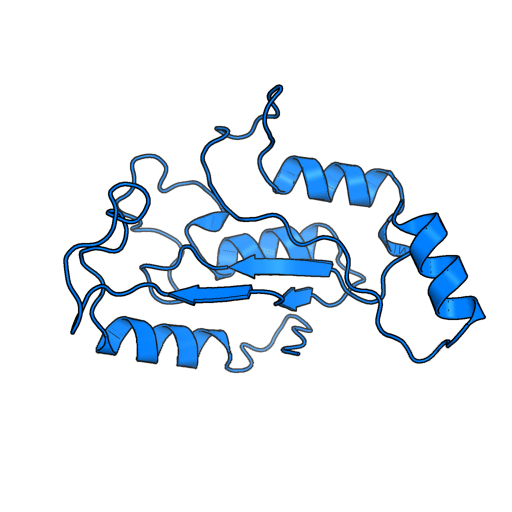? 0.140 5.743 6.885 1.00 96.44 96 ALA A N 1
ATOM 703 C CA . ALA A 1 96 ? 0.684 6.099 8.197 1.00 96.44 96 ALA A CA 1
ATOM 704 C C . ALA A 1 96 ? 0.214 7.490 8.653 1.00 96.44 96 ALA A C 1
ATOM 706 O O . ALA A 1 96 ? -0.204 7.663 9.797 1.00 96.44 96 ALA A O 1
ATOM 707 N N . GLY A 1 97 ? 0.219 8.480 7.755 1.00 97.06 97 GLY A N 1
ATOM 708 C CA . GLY A 1 97 ? -0.279 9.826 8.040 1.00 97.06 97 GLY A CA 1
ATOM 709 C C . GLY A 1 97 ? -1.794 9.884 8.259 1.00 97.06 97 GLY A C 1
ATOM 710 O O . GLY A 1 97 ? -2.282 10.725 9.015 1.00 97.06 97 GLY A O 1
ATOM 711 N N . THR A 1 98 ? -2.554 8.978 7.639 1.00 97.56 98 THR A N 1
ATOM 712 C CA . THR A 1 98 ? -4.011 8.899 7.822 1.00 97.56 98 THR A CA 1
ATOM 713 C C . THR A 1 98 ? -4.379 8.276 9.170 1.00 97.56 98 THR A C 1
ATOM 715 O O . THR A 1 98 ? -5.317 8.740 9.822 1.00 97.56 98 THR A O 1
ATOM 718 N N . PHE A 1 99 ? -3.633 7.267 9.622 1.00 97.56 99 PHE A N 1
ATOM 719 C CA . PHE A 1 99 ? -3.873 6.562 10.883 1.00 97.56 99 PHE A CA 1
ATOM 720 C C . PHE A 1 99 ? -2.616 6.527 11.771 1.00 97.56 99 PHE A C 1
ATOM 722 O O . PHE A 1 99 ? -2.069 5.457 12.029 1.00 97.56 99 PHE A O 1
ATOM 729 N N . PRO A 1 100 ? -2.182 7.673 12.322 1.00 95.31 100 PRO A N 1
ATOM 730 C CA . PRO A 1 100 ? -0.902 7.781 13.030 1.00 95.31 100 PRO A CA 1
ATOM 731 C C . PRO A 1 100 ? -0.833 6.981 14.340 1.00 95.31 100 PRO A C 1
ATOM 733 O O . PRO A 1 100 ? 0.250 6.742 14.864 1.00 95.31 100 PRO A O 1
ATOM 736 N N . SER A 1 101 ? -1.981 6.577 14.893 1.00 95.00 101 SER A N 1
ATOM 737 C CA . SER A 1 101 ? -2.077 5.776 16.119 1.00 95.00 101 SER A CA 1
ATOM 738 C C . SER A 1 101 ? -2.213 4.273 15.864 1.00 95.00 101 SER A C 1
ATOM 740 O O . SER A 1 101 ? -2.454 3.519 16.809 1.00 95.00 101 SER A O 1
ATOM 742 N N . LYS A 1 102 ? -2.108 3.826 14.606 1.00 95.69 102 LYS A N 1
ATOM 743 C CA . LYS A 1 102 ? -2.261 2.419 14.236 1.00 95.69 102 LYS A CA 1
ATOM 744 C C . LYS A 1 102 ? -1.049 1.920 13.459 1.00 95.69 102 LYS A C 1
ATOM 746 O O . LYS A 1 102 ? -0.578 2.619 12.566 1.00 95.69 102 LYS A O 1
ATOM 751 N N . PRO A 1 103 ? -0.559 0.708 13.765 1.00 96.25 103 PRO A N 1
ATOM 752 C CA . PRO A 1 103 ? 0.407 0.054 12.901 1.00 96.25 103 PRO A CA 1
ATOM 753 C C . PRO A 1 103 ? -0.225 -0.252 11.540 1.00 96.25 103 PRO A C 1
ATOM 755 O O . PRO A 1 103 ? -1.449 -0.388 11.413 1.00 96.25 103 PRO A O 1
ATOM 758 N N . LEU A 1 104 ? 0.630 -0.380 10.531 1.00 95.88 104 LEU A N 1
ATOM 759 C CA . LEU A 1 104 ? 0.238 -0.842 9.204 1.00 95.88 104 LEU A CA 1
ATOM 760 C C . LEU A 1 104 ? 0.513 -2.345 9.094 1.00 95.88 104 LEU A C 1
ATOM 762 O O . LEU A 1 104 ? 1.564 -2.815 9.535 1.00 95.88 104 LEU A O 1
ATOM 766 N N . CYS A 1 105 ? -0.425 -3.076 8.498 1.00 95.88 105 CYS A N 1
ATOM 767 C CA . CYS A 1 105 ? -0.336 -4.505 8.227 1.00 95.88 105 CYS A CA 1
ATOM 768 C C . CYS A 1 105 ? -0.422 -4.734 6.721 1.00 95.88 105 CYS A C 1
ATOM 770 O O . CYS A 1 105 ? -1.474 -4.511 6.118 1.00 95.88 105 CYS A O 1
ATOM 772 N N . PHE A 1 106 ? 0.672 -5.195 6.115 1.00 94.81 106 PHE A N 1
ATOM 773 C CA . PHE A 1 106 ? 0.632 -5.634 4.724 1.00 94.81 106 PHE A CA 1
ATOM 774 C C . PHE A 1 106 ? -0.158 -6.937 4.630 1.00 94.81 106 PHE A C 1
ATOM 776 O O . PHE A 1 106 ? 0.265 -7.952 5.177 1.00 94.81 106 PHE A O 1
ATOM 783 N N . THR A 1 107 ? -1.290 -6.907 3.931 1.00 95.06 107 THR A N 1
ATOM 784 C CA . THR A 1 107 ? -2.048 -8.123 3.588 1.00 95.06 107 THR A CA 1
ATOM 785 C C . THR A 1 107 ? -1.746 -8.609 2.175 1.00 95.06 107 THR A C 1
ATOM 787 O O . THR A 1 107 ? -1.962 -9.780 1.883 1.00 95.06 107 THR A O 1
ATOM 790 N N . GLU A 1 108 ? -1.156 -7.747 1.339 1.00 95.00 108 GLU A N 1
ATOM 791 C CA . GLU A 1 108 ? -0.502 -8.105 0.080 1.00 95.00 108 GLU A CA 1
ATOM 792 C C . GLU A 1 108 ? 0.707 -7.193 -0.161 1.00 95.00 108 GLU A C 1
ATOM 794 O O . GLU A 1 108 ? 0.619 -5.967 -0.046 1.00 95.00 108 GLU A O 1
ATOM 799 N N . LEU A 1 109 ? 1.837 -7.790 -0.533 1.00 95.25 109 LEU A N 1
ATOM 800 C CA . LEU A 1 109 ? 3.056 -7.086 -0.916 1.00 95.25 109 LEU A CA 1
ATOM 801 C C . LEU A 1 109 ? 3.712 -7.832 -2.080 1.00 95.25 109 LEU A C 1
ATOM 803 O O . LEU A 1 109 ? 3.951 -9.034 -1.983 1.00 95.25 109 LEU A O 1
ATOM 807 N N . GLY A 1 110 ? 4.019 -7.133 -3.169 1.00 95.12 110 GLY A N 1
ATOM 808 C CA . GLY A 1 110 ? 4.572 -7.762 -4.356 1.00 95.12 110 GLY A CA 1
ATOM 809 C C . GLY A 1 110 ? 5.123 -6.795 -5.395 1.00 95.12 110 GLY A C 1
ATOM 810 O O . GLY A 1 110 ? 4.651 -5.671 -5.573 1.00 95.12 110 GLY A O 1
ATOM 811 N N . TYR A 1 111 ? 6.114 -7.314 -6.110 1.00 96.50 111 TYR A N 1
ATOM 812 C CA . TYR A 1 111 ? 6.662 -6.780 -7.349 1.00 96.50 111 TYR A CA 1
ATOM 813 C C . TYR A 1 111 ? 6.440 -7.852 -8.416 1.00 96.50 111 TYR A C 1
ATOM 815 O O . TYR A 1 111 ? 6.639 -9.041 -8.140 1.00 96.50 111 TYR A O 1
ATOM 823 N N . LEU A 1 112 ? 5.971 -7.463 -9.599 1.00 95.31 112 LEU A N 1
ATOM 824 C CA . LEU A 1 112 ? 5.606 -8.409 -10.653 1.00 95.31 112 LEU A CA 1
ATOM 825 C C . LEU A 1 112 ? 6.723 -8.491 -11.695 1.00 95.31 112 LEU A C 1
ATOM 827 O O . LEU A 1 112 ? 7.244 -7.464 -12.100 1.00 95.31 112 LEU A O 1
ATOM 831 N N . SER A 1 113 ? 7.059 -9.701 -12.147 1.00 96.19 113 SER A N 1
ATOM 832 C CA . SER A 1 113 ? 7.985 -9.942 -13.257 1.00 96.19 113 SER A CA 1
ATOM 833 C C . SER A 1 113 ? 7.416 -11.027 -14.180 1.00 96.19 113 SER A C 1
ATOM 835 O O . SER A 1 113 ? 6.907 -12.031 -13.674 1.00 96.19 113 SER A O 1
ATOM 837 N N . PRO A 1 114 ? 7.488 -10.864 -15.514 1.00 96.12 114 PRO A N 1
ATOM 838 C CA . PRO A 1 114 ? 7.198 -11.933 -16.467 1.00 96.12 114 PRO A CA 1
ATOM 839 C C . PRO A 1 114 ? 8.358 -12.910 -16.669 1.00 96.12 114 PRO A C 1
ATOM 841 O O . PRO A 1 114 ? 8.186 -13.906 -17.369 1.00 96.12 114 PRO A O 1
ATOM 844 N N . GLU A 1 115 ? 9.555 -12.607 -16.163 1.00 96.25 115 GLU A N 1
ATOM 845 C CA . GLU A 1 115 ? 10.762 -13.343 -16.529 1.00 96.25 115 GLU A CA 1
ATOM 846 C C . GLU A 1 115 ? 10.656 -14.817 -16.111 1.00 96.25 115 GLU A C 1
ATOM 848 O O . GLU A 1 115 ? 10.284 -15.145 -14.986 1.00 96.25 115 GLU A O 1
ATOM 853 N N . GLY A 1 116 ? 10.959 -15.723 -17.044 1.00 93.81 116 GLY A N 1
ATOM 854 C CA . GLY A 1 116 ? 10.777 -17.166 -16.850 1.00 93.81 116 GLY A CA 1
ATOM 855 C C . GLY A 1 116 ? 9.359 -17.678 -17.137 1.00 93.81 116 GLY A C 1
ATOM 856 O O . GLY A 1 116 ? 9.133 -18.886 -17.069 1.00 93.81 116 GLY A O 1
ATOM 857 N N . PHE A 1 117 ? 8.426 -16.800 -17.513 1.00 91.88 117 PHE A N 1
ATOM 858 C CA . PHE A 1 117 ? 7.054 -17.134 -17.897 1.00 91.88 117 PHE A CA 1
ATOM 859 C C . PHE A 1 117 ? 6.706 -16.611 -19.304 1.00 91.88 117 PHE A C 1
ATOM 861 O O . PHE A 1 117 ? 7.539 -16.062 -20.023 1.00 91.88 11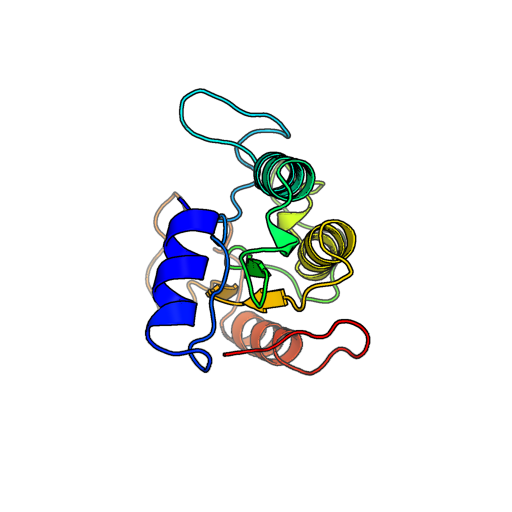7 PHE A O 1
ATOM 868 N N . GLY A 1 118 ? 5.460 -16.844 -19.733 1.00 90.31 118 GLY A N 1
ATOM 869 C CA . GLY A 1 118 ? 4.904 -16.267 -20.959 1.00 90.31 118 GLY A CA 1
ATOM 870 C C . GLY A 1 118 ? 4.550 -14.778 -20.813 1.00 90.31 118 GLY A C 1
ATOM 871 O O . GLY A 1 118 ? 4.729 -14.197 -19.741 1.00 90.31 118 GLY A O 1
ATOM 872 N N . PRO A 1 119 ? 4.012 -14.146 -21.873 1.00 91.88 119 PRO A N 1
ATOM 873 C CA . PRO A 1 119 ? 3.627 -12.741 -21.819 1.00 91.88 119 PRO A CA 1
ATOM 874 C C . PRO A 1 119 ? 2.558 -12.498 -20.748 1.00 91.88 119 PRO A C 1
ATOM 876 O O . PRO A 1 119 ? 1.639 -13.303 -20.572 1.00 91.88 119 PRO A O 1
ATOM 879 N N . LEU A 1 120 ? 2.653 -11.355 -20.065 1.00 94.88 120 LEU A N 1
ATOM 880 C CA . LEU A 1 120 ? 1.645 -10.950 -19.089 1.00 94.88 120 LEU A CA 1
ATOM 881 C C . LEU A 1 120 ? 0.298 -10.694 -19.775 1.00 94.88 120 LEU A C 1
ATOM 883 O O . LEU A 1 120 ? 0.263 -10.158 -20.888 1.00 94.88 120 LEU A O 1
ATOM 887 N N . PRO A 1 121 ? -0.829 -11.003 -19.107 1.00 94.56 121 PRO A N 1
ATOM 888 C CA . PRO A 1 121 ? -2.132 -10.529 -19.552 1.00 94.56 121 PRO A CA 1
ATOM 889 C C . PRO A 1 121 ? -2.131 -9.001 -19.678 1.00 94.56 121 PRO A C 1
ATOM 891 O O . PRO A 1 121 ? -1.456 -8.314 -18.913 1.00 94.56 121 PRO A O 1
ATOM 894 N N . GLY A 1 122 ? -2.933 -8.452 -20.595 1.00 93.31 122 GLY A N 1
ATOM 895 C CA . GLY A 1 122 ? -2.889 -7.019 -20.926 1.00 93.31 122 GLY A CA 1
ATOM 896 C C . GLY A 1 122 ? -3.037 -6.072 -19.725 1.00 93.31 122 GLY A C 1
ATOM 897 O O . GLY A 1 122 ? -2.359 -5.052 -19.668 1.00 93.31 122 GLY A O 1
ATOM 898 N N . GLY A 1 123 ? -3.844 -6.438 -18.722 1.00 89.94 123 GLY A N 1
ATOM 899 C CA . GLY A 1 123 ? -4.005 -5.654 -17.486 1.00 89.94 123 GLY A CA 1
ATOM 900 C C . GLY A 1 123 ? -2.751 -5.567 -16.602 1.00 89.94 123 GLY A C 1
ATOM 901 O O . GLY A 1 123 ? -2.684 -4.712 -15.723 1.00 89.94 123 GLY A O 1
ATOM 902 N N . PHE A 1 124 ? -1.752 -6.415 -16.851 1.00 92.56 124 PHE A N 1
ATOM 903 C CA . PHE A 1 124 ? -0.479 -6.484 -16.133 1.00 92.56 124 PHE A CA 1
ATOM 904 C C . PHE A 1 124 ? 0.720 -6.067 -16.992 1.00 92.56 124 PHE A C 1
ATOM 906 O O . PHE A 1 124 ? 1.851 -6.109 -16.521 1.00 92.56 124 PHE A O 1
ATOM 913 N N . ALA A 1 125 ? 0.499 -5.624 -18.235 1.00 93.31 125 ALA A N 1
ATOM 914 C CA . ALA A 1 125 ? 1.573 -5.265 -19.165 1.00 93.31 125 ALA A CA 1
ATOM 915 C C . ALA A 1 125 ? 2.506 -4.155 -18.640 1.00 93.31 125 ALA A C 1
ATOM 917 O O . ALA A 1 125 ? 3.637 -4.040 -19.096 1.00 93.31 125 ALA A O 1
ATOM 918 N N . TRP A 1 126 ? 2.068 -3.376 -17.646 1.00 92.81 126 TRP A N 1
ATOM 919 C CA . TRP A 1 126 ? 2.898 -2.386 -16.954 1.00 92.81 126 TRP A CA 1
ATOM 920 C C . TRP A 1 126 ? 4.119 -2.980 -16.235 1.00 92.81 126 TRP A C 1
ATOM 922 O O . TRP A 1 126 ? 5.044 -2.232 -15.945 1.00 92.81 126 TRP A O 1
ATOM 932 N N . ALA A 1 127 ? 4.136 -4.286 -15.954 1.00 95.31 127 ALA A N 1
ATOM 933 C CA . ALA A 1 127 ? 5.260 -4.979 -15.320 1.00 95.31 127 ALA A CA 1
ATOM 934 C C . ALA A 1 127 ? 6.181 -5.708 -16.308 1.00 95.31 127 ALA A C 1
ATOM 936 O O . ALA A 1 127 ? 7.051 -6.464 -15.884 1.00 95.31 127 ALA A O 1
ATOM 937 N N . ALA A 1 128 ? 5.980 -5.531 -17.619 1.00 95.81 128 ALA A N 1
ATOM 938 C CA . ALA A 1 128 ? 6.673 -6.319 -18.639 1.00 95.81 128 ALA A CA 1
ATOM 939 C C . ALA A 1 128 ? 8.206 -6.189 -18.591 1.00 95.81 128 ALA A C 1
ATOM 941 O O . ALA A 1 128 ? 8.902 -7.127 -18.969 1.00 95.81 128 ALA A O 1
ATOM 942 N N . ASP A 1 129 ? 8.711 -5.061 -18.093 1.00 95.44 129 ASP A N 1
ATOM 943 C CA . ASP A 1 129 ? 10.139 -4.735 -18.094 1.00 95.44 129 ASP A CA 1
ATOM 944 C C . ASP A 1 129 ? 10.834 -5.002 -16.748 1.00 95.44 129 ASP A C 1
ATOM 946 O O . ASP A 1 129 ? 11.991 -4.637 -16.573 1.00 95.44 129 ASP A O 1
ATOM 950 N N . THR A 1 130 ? 10.155 -5.621 -15.778 1.00 96.88 130 THR A N 1
ATOM 951 C CA . THR A 1 130 ? 10.766 -5.988 -14.492 1.00 96.88 130 THR A CA 1
ATOM 952 C C . THR A 1 130 ? 11.395 -7.376 -14.571 1.00 96.88 130 THR A C 1
ATOM 954 O O . THR A 1 130 ? 10.706 -8.363 -14.826 1.00 96.88 130 THR A O 1
ATOM 957 N N . SER A 1 131 ? 12.692 -7.482 -14.301 1.00 97.50 131 SER A N 1
ATOM 958 C CA . SER A 1 131 ? 13.403 -8.766 -14.211 1.00 97.50 131 SER A CA 1
ATOM 959 C C . SER A 1 131 ? 13.090 -9.530 -12.916 1.00 97.50 131 SER A C 1
ATOM 961 O O . SER A 1 131 ? 12.677 -8.953 -11.905 1.00 97.50 131 SER A O 1
ATOM 963 N N . ALA A 1 132 ? 13.335 -10.842 -12.904 1.00 97.62 132 ALA A N 1
ATOM 964 C CA . ALA A 1 132 ? 13.230 -11.675 -11.706 1.00 97.62 132 ALA A CA 1
ATOM 965 C C . ALA A 1 132 ? 14.249 -11.248 -10.635 1.00 97.62 132 ALA A C 1
ATOM 967 O O . ALA A 1 132 ? 13.973 -11.330 -9.437 1.00 97.62 132 ALA A O 1
ATOM 968 N N . GLN A 1 133 ? 15.420 -10.755 -11.055 1.00 98.12 133 GLN A N 1
ATOM 969 C CA . GLN A 1 133 ? 16.432 -10.221 -10.144 1.00 98.12 133 GLN A CA 1
ATOM 970 C C . GLN A 1 133 ? 15.946 -8.948 -9.442 1.00 98.12 133 GLN A C 1
ATOM 972 O O . GLN A 1 133 ? 16.063 -8.844 -8.220 1.00 98.12 133 GLN A O 1
ATOM 977 N N . GLU A 1 134 ? 15.394 -7.996 -10.194 1.00 98.19 134 GLU A N 1
ATOM 978 C CA . GLU A 1 134 ? 14.812 -6.772 -9.637 1.00 98.19 134 GLU A CA 1
ATOM 979 C C . GLU A 1 134 ? 13.658 -7.089 -8.692 1.00 98.19 134 GLU A C 1
ATOM 981 O O . GLU A 1 134 ? 13.637 -6.606 -7.563 1.00 98.19 134 GLU A O 1
ATOM 986 N N . GLN A 1 135 ? 12.746 -7.967 -9.112 1.00 97.56 135 GLN A N 1
ATOM 987 C CA . GLN A 1 135 ? 11.624 -8.424 -8.298 1.00 97.56 135 GLN A CA 1
ATOM 988 C C . GLN A 1 135 ? 12.087 -8.987 -6.947 1.00 97.56 135 GLN A C 1
ATOM 990 O O . GLN A 1 135 ? 11.584 -8.569 -5.899 1.00 97.56 135 GLN A O 1
ATOM 995 N N . ALA A 1 136 ? 13.081 -9.880 -6.959 1.00 97.19 136 ALA A N 1
ATOM 996 C CA . ALA A 1 136 ? 13.621 -10.486 -5.749 1.00 97.19 136 ALA A CA 1
ATOM 997 C C . ALA A 1 136 ? 14.319 -9.452 -4.855 1.00 97.19 136 ALA A C 1
ATOM 999 O O . ALA A 1 136 ? 14.112 -9.437 -3.638 1.00 97.19 136 ALA A O 1
ATOM 1000 N N . GLN A 1 137 ? 15.123 -8.565 -5.452 1.00 97.94 137 GLN A N 1
ATOM 1001 C CA . GLN A 1 137 ? 15.822 -7.514 -4.723 1.00 97.94 137 GLN A CA 1
ATOM 1002 C C . GLN A 1 137 ? 14.832 -6.545 -4.068 1.00 97.94 137 GLN A C 1
ATOM 1004 O O . GLN A 1 137 ? 14.925 -6.289 -2.872 1.00 97.94 137 GLN A O 1
ATOM 1009 N N . TRP A 1 138 ? 13.865 -6.022 -4.817 1.00 97.56 138 TRP A N 1
ATOM 1010 C CA . TRP A 1 138 ? 12.936 -5.008 -4.323 1.00 97.56 138 TRP A CA 1
ATOM 1011 C C . TRP A 1 138 ? 11.963 -5.555 -3.285 1.00 97.56 138 TRP A C 1
ATOM 1013 O O . TRP A 1 138 ? 11.666 -4.859 -2.312 1.00 97.56 138 TRP A O 1
ATOM 1023 N N . LEU A 1 139 ? 11.508 -6.803 -3.437 1.00 96.44 139 LEU A N 1
ATOM 1024 C CA . LEU A 1 139 ? 10.705 -7.462 -2.410 1.00 96.44 139 LEU A CA 1
ATOM 1025 C C . LEU A 1 139 ? 11.516 -7.658 -1.127 1.00 96.44 139 LEU A C 1
ATOM 1027 O O . LEU A 1 139 ? 11.040 -7.309 -0.047 1.00 96.44 139 LEU A O 1
ATOM 1031 N N . GLY A 1 140 ? 12.751 -8.156 -1.251 1.00 95.69 140 GLY A N 1
ATOM 1032 C CA . GLY A 1 140 ? 13.671 -8.313 -0.127 1.00 95.69 140 GLY A CA 1
ATOM 1033 C C . GLY A 1 140 ? 13.960 -6.986 0.574 1.00 95.69 140 GLY A C 1
ATOM 1034 O O . GLY A 1 140 ? 13.987 -6.926 1.799 1.00 95.69 140 GLY A O 1
ATOM 1035 N N . ASP A 1 141 ? 14.122 -5.908 -0.186 1.00 94.44 141 ASP A N 1
ATOM 1036 C CA . ASP A 1 141 ? 14.310 -4.567 0.351 1.00 94.44 141 ASP A CA 1
ATOM 1037 C C . ASP A 1 141 ? 13.049 -4.079 1.087 1.00 94.44 141 ASP A C 1
ATOM 1039 O O . ASP A 1 141 ? 13.160 -3.594 2.209 1.00 94.44 141 ASP A O 1
ATOM 1043 N N . ALA A 1 142 ? 11.855 -4.273 0.519 1.00 92.75 142 ALA A N 1
ATOM 1044 C CA . ALA A 1 142 ? 10.593 -3.783 1.078 1.00 92.75 142 ALA A CA 1
ATOM 1045 C C . ALA A 1 142 ? 10.205 -4.438 2.415 1.00 92.75 142 ALA A C 1
ATOM 1047 O O . ALA A 1 142 ? 9.649 -3.764 3.283 1.00 92.75 142 ALA A O 1
ATOM 1048 N N . VAL A 1 143 ? 10.509 -5.729 2.600 1.00 89.88 143 VAL A N 1
ATOM 1049 C CA . VAL A 1 143 ? 10.204 -6.458 3.850 1.00 89.88 143 VAL A CA 1
ATOM 1050 C C . VAL A 1 143 ? 11.242 -6.239 4.947 1.00 89.88 143 VAL A C 1
ATOM 1052 O O . VAL A 1 143 ? 11.013 -6.613 6.099 1.00 89.88 143 VAL A O 1
ATOM 1055 N N . ARG A 1 144 ? 12.400 -5.648 4.626 1.00 84.50 144 ARG A N 1
ATOM 1056 C CA . ARG A 1 144 ? 13.390 -5.328 5.654 1.00 84.50 144 ARG A CA 1
ATOM 1057 C C . ARG A 1 144 ? 12.902 -4.149 6.497 1.00 84.50 144 ARG A C 1
ATOM 1059 O O . ARG A 1 144 ? 12.310 -3.214 5.959 1.00 84.50 144 ARG A O 1
ATOM 1066 N N . PRO A 1 145 ? 13.188 -4.135 7.812 1.00 56.53 145 PRO A N 1
ATOM 1067 C CA . PRO A 1 145 ? 12.802 -3.031 8.681 1.00 56.53 145 PRO A CA 1
ATOM 1068 C C . PRO A 1 145 ? 13.459 -1.716 8.237 1.00 56.53 145 PRO A C 1
ATOM 1070 O O . PRO A 1 145 ? 14.589 -1.400 8.608 1.00 56.53 145 PRO A O 1
ATOM 1073 N N . HIS A 1 146 ? 12.745 -0.909 7.457 1.00 54.62 146 HIS A N 1
ATOM 1074 C CA . HIS A 1 146 ? 13.103 0.483 7.233 1.00 54.62 146 HIS A CA 1
ATOM 1075 C C . HIS A 1 146 ? 12.595 1.276 8.433 1.00 54.62 146 HIS A C 1
ATOM 1077 O O . HIS A 1 146 ? 11.434 1.673 8.507 1.00 54.62 146 HIS A O 1
ATOM 1083 N N . GLY A 1 147 ? 13.464 1.412 9.437 1.00 51.53 147 GLY A N 1
ATOM 1084 C CA . GLY A 1 147 ? 13.140 2.041 10.710 1.00 51.53 147 GLY A CA 1
ATOM 1085 C C . GLY A 1 147 ? 12.457 3.395 10.524 1.00 51.53 147 GLY A C 1
ATOM 1086 O O . GLY A 1 147 ? 13.093 4.331 10.046 1.00 51.53 147 GLY A O 1
ATOM 1087 N N . ARG A 1 148 ? 11.172 3.465 10.905 1.00 48.44 148 ARG A N 1
ATOM 1088 C CA . ARG A 1 148 ? 10.445 4.639 11.443 1.00 48.44 148 ARG A CA 1
ATOM 1089 C C . ARG A 1 148 ? 8.931 4.441 11.529 1.00 48.44 148 ARG A C 1
ATOM 1091 O O . ARG A 1 148 ? 8.291 5.187 12.258 1.00 48.44 148 ARG A O 1
ATOM 1098 N N . VAL A 1 149 ? 8.366 3.432 10.871 1.00 54.06 149 VAL A N 1
ATOM 1099 C CA . VAL A 1 149 ? 6.935 3.108 10.968 1.00 54.06 149 VAL A CA 1
ATOM 1100 C C . VAL A 1 149 ? 6.801 1.704 11.543 1.00 54.06 149 VAL A C 1
ATOM 1102 O O . VAL A 1 149 ? 7.509 0.797 11.112 1.00 54.06 149 VAL A O 1
ATOM 1105 N N . GLY A 1 150 ? 5.941 1.524 12.548 1.00 52.84 150 GLY A N 1
ATOM 1106 C CA . GLY A 1 150 ? 5.573 0.203 13.055 1.00 52.84 150 GLY A CA 1
ATOM 1107 C C . GLY A 1 150 ? 4.822 -0.568 11.972 1.00 52.84 150 GLY A C 1
ATOM 1108 O O . GLY A 1 150 ? 3.596 -0.515 11.911 1.00 52.84 150 GLY A O 1
ATOM 1109 N N . VAL A 1 151 ? 5.571 -1.207 11.077 1.00 56.66 151 VAL A N 1
ATOM 1110 C CA . VAL A 1 151 ? 5.058 -2.097 10.039 1.00 56.66 151 VAL A CA 1
ATOM 1111 C C . VAL A 1 151 ? 5.143 -3.508 10.599 1.00 56.66 151 VAL A C 1
ATOM 1113 O O . VAL A 1 151 ? 6.235 -4.016 10.855 1.00 56.66 151 VAL A O 1
ATOM 1116 N N . CYS A 1 152 ? 3.991 -4.129 10.821 1.00 48.72 152 CYS A N 1
ATOM 1117 C CA . CYS A 1 152 ? 3.920 -5.550 11.118 1.00 48.72 152 CYS A CA 1
ATOM 1118 C C . CYS A 1 152 ? 3.767 -6.283 9.782 1.00 48.72 152 CYS A C 1
ATOM 1120 O O . CYS A 1 152 ? 2.751 -6.132 9.105 1.00 48.72 152 CYS A O 1
ATOM 1122 N N . ALA A 1 153 ? 4.781 -7.053 9.387 1.00 47.59 153 ALA A N 1
ATOM 1123 C CA . ALA A 1 153 ? 4.578 -8.122 8.417 1.00 47.59 153 ALA A CA 1
ATOM 1124 C C . ALA A 1 153 ? 3.878 -9.275 9.155 1.00 47.59 153 ALA A C 1
ATOM 1126 O O . ALA A 1 153 ? 4.317 -9.638 10.251 1.00 47.59 153 ALA A O 1
ATOM 1127 N N . CYS A 1 154 ? 2.762 -9.761 8.611 1.00 38.97 154 CYS A N 1
ATOM 1128 C CA . CYS A 1 154 ? 2.082 -10.950 9.124 1.00 38.97 154 CYS A CA 1
ATOM 1129 C C . CYS A 1 154 ? 2.898 -12.216 8.853 1.00 38.97 154 CYS A C 1
ATOM 1131 O O . CYS A 1 154 ? 3.533 -12.287 7.777 1.00 38.97 154 CYS A O 1
#

Sequence (154 aa):
MLAAAYNAIKSANGNTVVISGAPSPTGFWGGQCQAAGCDDNIFISQMRNAGAANYMDCVGIHYNEGILPPTARSGDPRGNSGHYTRYYGTMVDLYAGTFPSKPLCFTELGYLSPEGFGPLPGGFAWAADTSAQEQAQWLGDAVRPHGRVGVCAC

Radius of gyration: 16.6 Å; chains: 1; bounding box: 36×28×44 Å

pLDDT: mean 92.13, std 11.29, range [38.97, 98.62]

Foldseek 3Di:
DQQVVQVVVCVVPVPDFFEDDADDADCPAVQAADPVGHHVLVVLLVCLVVVVLVRGQAYEYAQALEQDALPDPADQPDPPRNDQSHHNVSRVCSNCVSRVPHAYEYPYYFQDECPPHDQDDPSNNSNDPHDPVNRVVRSVNSPPPPPDGRYDYD

Secondary structure (DSSP, 8-state):
-HHHHHHHHHHH-TTS--B---PPP---STTSEETTEE-HHHHHHHHHHTTGGGG-SBEEEEEEEE-S-TT--S---STTTT-GGGSHHHHHHHHHHH-TTS-EEEEEEEE---TTS-PPPGGGGGGTT--HHHHHHHHHHHHS--TTS-EEE-